Protein AF-A0A1I5J1E6-F1 (afdb_monomer_lite)

Radius of gyration: 11.16 Å; chains: 1; bounding box: 27×21×27 Å

Foldseek 3Di:
DDPVVLLVVLLVCAPPPDDDPVVVVVNVVSVVVLVVVVAAEVVQDPPPDGHSHARWDQDPVRSYIDGD

Sequence (68 aa):
MQIQELVTTFNSQVQNRGWSSMRAYHDQALIDEFQRRGINVSVVSDGKTISFAHPVRYDLLENKLVIR

pLDDT: mean 93.34, std 3.98, range [70.38, 97.0]

Secondary structure (DSSP, 8-state):
--HHHHHHHHHHHTT-----HHHHHHHHHHHHHHHHTT-B-TTTB-SS-B--SS-EEEETTTTEEEE-

Structure (mmCIF, N/CA/C/O backbone):
data_AF-A0A1I5J1E6-F1
#
_entry.id   AF-A0A1I5J1E6-F1
#
loop_
_atom_site.group_PDB
_atom_site.id
_atom_site.type_symbol
_atom_site.label_atom_id
_atom_site.label_alt_id
_atom_site.label_comp_id
_atom_site.label_asym_id
_atom_site.label_entity_id
_atom_site.label_seq_id
_atom_site.pdbx_PDB_ins_code
_atom_site.Cartn_x
_atom_site.Cartn_y
_atom_site.Cartn_z
_atom_site.occupancy
_atom_site.B_iso_or_equiv
_atom_site.auth_seq_id
_atom_site.auth_comp_id
_atom_site.auth_asym_id
_atom_site.auth_atom_id
_atom_site.pdbx_PDB_model_num
ATOM 1 N N . MET A 1 1 ? -5.129 12.097 1.533 1.00 70.38 1 MET A N 1
ATOM 2 C CA . MET A 1 1 ? -5.565 10.919 0.757 1.00 70.38 1 MET A CA 1
ATOM 3 C C . MET A 1 1 ? -6.434 10.018 1.630 1.00 70.38 1 MET A C 1
ATOM 5 O O . MET A 1 1 ? -6.083 9.790 2.786 1.00 70.38 1 MET A O 1
ATOM 9 N N . GLN A 1 2 ? -7.575 9.534 1.156 1.00 90.69 2 GLN A N 1
ATOM 10 C CA . GLN A 1 2 ? -8.387 8.541 1.878 1.00 90.69 2 GLN A CA 1
ATOM 11 C C . GLN A 1 2 ? -7.763 7.133 1.765 1.00 90.69 2 GLN A C 1
ATOM 13 O O . GLN A 1 2 ? -6.919 6.900 0.905 1.00 90.69 2 GLN A O 1
ATOM 18 N N . ILE A 1 3 ? -8.136 6.181 2.634 1.00 92.50 3 ILE A N 1
ATOM 19 C CA . ILE A 1 3 ? -7.557 4.815 2.596 1.00 92.50 3 ILE A CA 1
ATOM 20 C C . ILE A 1 3 ? -7.868 4.121 1.262 1.00 92.50 3 ILE A C 1
ATOM 22 O O . ILE A 1 3 ? -7.011 3.457 0.688 1.00 92.50 3 ILE A O 1
ATOM 26 N N . GLN A 1 4 ? -9.073 4.321 0.728 1.00 93.25 4 GLN A N 1
ATOM 27 C CA . GLN A 1 4 ? -9.477 3.749 -0.555 1.00 93.25 4 GLN A CA 1
ATOM 28 C C . GLN A 1 4 ? -8.657 4.309 -1.729 1.00 93.25 4 GLN A C 1
ATOM 30 O O . GLN A 1 4 ? -8.281 3.563 -2.633 1.00 93.25 4 GLN A O 1
ATOM 35 N N . GLU A 1 5 ? -8.327 5.601 -1.696 1.00 95.12 5 GLU A N 1
ATOM 36 C CA . GLU A 1 5 ? -7.423 6.222 -2.670 1.00 95.12 5 GLU A CA 1
ATOM 37 C C . GLU A 1 5 ? -6.009 5.635 -2.554 1.00 95.12 5 GLU A C 1
ATOM 39 O O . GLU A 1 5 ? -5.422 5.275 -3.566 1.00 95.12 5 GLU A O 1
ATOM 44 N N . LEU A 1 6 ? -5.495 5.437 -1.333 1.00 95.06 6 LEU A N 1
ATOM 45 C CA . LEU A 1 6 ? -4.181 4.826 -1.084 1.00 95.06 6 LEU A CA 1
ATOM 46 C C . LEU A 1 6 ? -4.086 3.402 -1.654 1.00 95.06 6 LEU A C 1
ATOM 48 O O . LEU A 1 6 ? -3.119 3.069 -2.338 1.00 95.06 6 LEU A O 1
ATOM 52 N N . VAL A 1 7 ? -5.125 2.588 -1.450 1.00 96.06 7 VAL A N 1
ATOM 53 C CA . VAL A 1 7 ? -5.233 1.246 -2.047 1.00 96.06 7 VAL A CA 1
ATOM 54 C C . VAL A 1 7 ? -5.315 1.314 -3.572 1.00 96.06 7 VAL A C 1
ATOM 56 O O . VAL A 1 7 ? -4.691 0.508 -4.259 1.00 96.06 7 VAL A O 1
ATOM 59 N N . THR A 1 8 ? -6.057 2.277 -4.119 1.00 96.56 8 THR A N 1
ATOM 60 C CA . THR A 1 8 ? -6.182 2.457 -5.573 1.00 96.56 8 THR A CA 1
ATOM 61 C C . THR A 1 8 ? -4.836 2.828 -6.195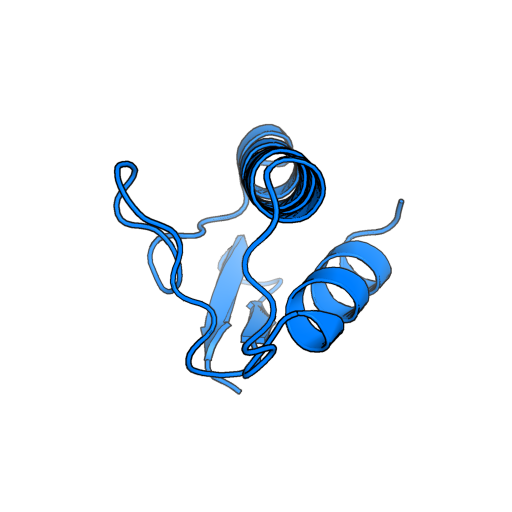 1.00 96.56 8 THR A C 1
ATOM 63 O O . THR A 1 8 ? -4.423 2.218 -7.183 1.00 96.56 8 THR A O 1
ATOM 66 N N . THR A 1 9 ? -4.107 3.757 -5.575 1.00 95.62 9 THR A N 1
ATOM 67 C CA . THR A 1 9 ? -2.761 4.155 -5.995 1.00 95.62 9 THR A CA 1
ATOM 68 C C . THR A 1 9 ? -1.780 2.991 -5.897 1.00 95.62 9 THR A C 1
ATOM 70 O O . THR A 1 9 ? -1.060 2.735 -6.860 1.00 95.62 9 THR A O 1
ATOM 73 N N . PHE A 1 10 ? -1.787 2.223 -4.804 1.00 95.50 10 PHE A N 1
ATOM 74 C CA . PHE A 1 10 ? -0.966 1.014 -4.688 1.00 95.50 10 PHE A CA 1
ATOM 75 C C . PHE A 1 10 ? -1.266 0.012 -5.814 1.00 95.50 10 PHE A C 1
ATOM 77 O O . PHE A 1 10 ? -0.357 -0.459 -6.495 1.00 95.50 10 PHE A O 1
ATOM 84 N N . ASN A 1 11 ? -2.547 -0.260 -6.075 1.00 96.62 11 ASN A N 1
ATOM 85 C CA . ASN A 1 11 ? -2.967 -1.202 -7.111 1.00 96.62 11 ASN A CA 1
ATOM 86 C C . ASN A 1 11 ? -2.586 -0.746 -8.528 1.00 96.62 11 ASN A C 1
ATOM 88 O O . ASN A 1 11 ? -2.383 -1.592 -9.392 1.00 96.62 11 ASN A O 1
ATOM 92 N N . SER A 1 12 ? -2.424 0.558 -8.770 1.00 94.81 12 SER A N 1
ATOM 93 C CA . SER A 1 12 ? -1.895 1.069 -10.045 1.00 94.81 12 SER A CA 1
ATOM 94 C C . SER A 1 12 ? -0.416 0.730 -10.280 1.00 94.81 12 SER A C 1
ATOM 96 O O . SER A 1 12 ? 0.040 0.733 -11.422 1.00 94.81 12 SER A O 1
ATOM 98 N N . GLN A 1 13 ? 0.338 0.425 -9.216 1.00 93.69 13 GLN A N 1
ATOM 99 C CA . GLN A 1 13 ? 1.748 0.030 -9.298 1.00 93.69 13 GLN A CA 1
ATOM 100 C C . GLN A 1 13 ? 1.942 -1.482 -9.452 1.00 93.69 13 GLN A C 1
ATOM 102 O O . GLN A 1 13 ? 3.057 -1.926 -9.748 1.00 93.69 13 GLN A O 1
ATOM 107 N N . VAL A 1 14 ? 0.879 -2.271 -9.272 1.00 94.31 14 VAL A N 1
ATOM 108 C CA . VAL A 1 14 ? 0.897 -3.730 -9.417 1.00 94.31 14 VAL A CA 1
ATOM 109 C C . VAL A 1 14 ? 1.277 -4.111 -10.843 1.00 94.31 14 VAL A C 1
ATOM 111 O O . VAL A 1 14 ? 0.772 -3.542 -11.805 1.00 94.31 14 VAL A O 1
ATOM 114 N N . GLN A 1 15 ? 2.204 -5.065 -10.974 1.00 90.25 15 GLN A N 1
ATOM 115 C CA . GLN A 1 15 ? 2.766 -5.523 -12.255 1.00 90.25 15 GLN A CA 1
ATOM 116 C C . GLN A 1 15 ? 3.441 -4.441 -13.120 1.00 90.25 15 GLN A C 1
ATOM 118 O O . GLN A 1 15 ? 3.834 -4.719 -14.257 1.00 90.25 15 GLN A O 1
ATOM 123 N N . ASN A 1 16 ? 3.652 -3.233 -12.594 1.00 91.00 16 ASN A N 1
ATOM 124 C CA . ASN A 1 16 ? 4.451 -2.226 -13.272 1.00 91.00 16 ASN A CA 1
ATOM 125 C C . ASN A 1 16 ? 5.919 -2.690 -13.330 1.00 91.00 16 ASN A C 1
ATOM 127 O O . ASN A 1 16 ? 6.552 -2.915 -12.300 1.00 91.00 16 ASN A O 1
ATOM 131 N N . ARG A 1 17 ? 6.456 -2.848 -14.546 1.00 86.31 17 ARG A N 1
ATOM 132 C CA . ARG A 1 17 ? 7.828 -3.328 -14.800 1.00 86.31 17 ARG A CA 1
ATOM 133 C C . ARG A 1 17 ? 8.861 -2.201 -14.909 1.00 86.31 17 ARG A C 1
ATOM 135 O O . ARG A 1 17 ? 10.029 -2.479 -15.157 1.00 86.31 17 ARG A O 1
ATOM 142 N N . GLY A 1 18 ? 8.445 -0.941 -14.774 1.00 87.00 18 GLY A N 1
ATOM 143 C CA . GLY A 1 18 ? 9.350 0.202 -14.844 1.00 87.00 18 GLY A CA 1
ATOM 144 C C . GLY A 1 18 ? 10.250 0.291 -13.613 1.00 87.00 18 GLY A C 1
ATOM 145 O O . GLY A 1 18 ? 9.761 0.284 -12.486 1.00 87.00 18 GLY A O 1
ATOM 146 N N . TRP A 1 19 ? 11.561 0.416 -13.819 1.00 83.31 19 TRP A N 1
ATOM 147 C CA . TRP A 1 19 ? 12.535 0.601 -12.742 1.00 83.31 19 TRP A CA 1
ATOM 148 C C . TRP A 1 19 ? 13.091 2.023 -12.780 1.00 83.31 19 TRP A C 1
ATOM 150 O O . TRP A 1 19 ? 13.883 2.372 -13.651 1.00 83.31 19 TRP A O 1
ATOM 160 N N . SER A 1 20 ? 12.653 2.858 -11.838 1.00 93.19 20 SER A N 1
ATOM 161 C CA . SER A 1 20 ? 13.174 4.211 -11.641 1.00 93.19 20 SER A CA 1
ATOM 162 C C . SER A 1 20 ? 13.295 4.525 -10.152 1.00 93.19 20 SER A C 1
ATOM 164 O O . SER A 1 20 ? 12.536 4.009 -9.329 1.00 93.19 20 SER A O 1
ATOM 166 N N . SER A 1 21 ? 14.238 5.398 -9.795 1.00 91.25 21 SER A N 1
ATOM 167 C CA . SER A 1 21 ? 14.404 5.869 -8.415 1.00 91.25 21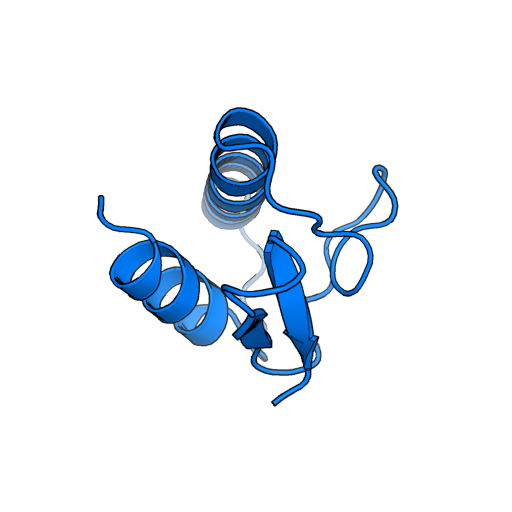 SER A CA 1
ATOM 168 C C . SER A 1 21 ? 13.146 6.575 -7.907 1.00 91.25 21 SER A C 1
ATOM 170 O O . SER A 1 21 ? 12.716 6.333 -6.785 1.00 91.25 21 SER A O 1
ATOM 172 N N . MET A 1 22 ? 12.506 7.385 -8.756 1.00 92.50 22 MET A N 1
ATOM 173 C CA . MET A 1 22 ? 11.247 8.062 -8.435 1.00 92.50 22 MET A CA 1
ATOM 174 C C . MET A 1 22 ? 10.146 7.070 -8.048 1.00 92.50 22 MET A C 1
ATOM 176 O O . MET A 1 22 ? 9.413 7.323 -7.095 1.00 92.50 22 MET A O 1
ATOM 180 N N . ARG A 1 23 ? 10.069 5.921 -8.735 1.00 90.69 23 ARG A N 1
ATOM 181 C CA . ARG A 1 23 ? 9.138 4.848 -8.376 1.00 90.69 23 ARG A CA 1
ATOM 182 C C . ARG A 1 23 ? 9.477 4.253 -7.012 1.00 90.69 23 ARG A C 1
ATOM 184 O O . ARG A 1 23 ? 8.584 4.130 -6.191 1.00 90.69 23 ARG A O 1
ATOM 191 N N . ALA A 1 24 ? 10.746 3.951 -6.742 1.00 91.12 24 ALA A N 1
ATOM 192 C CA . ALA A 1 24 ? 11.152 3.404 -5.446 1.00 91.12 24 ALA A CA 1
ATOM 193 C C . ALA A 1 24 ? 10.790 4.338 -4.273 1.00 91.12 24 ALA A C 1
ATOM 195 O O . ALA A 1 24 ? 10.226 3.884 -3.280 1.00 91.12 24 ALA A O 1
ATOM 196 N N . TYR A 1 25 ? 11.046 5.645 -4.407 1.00 94.56 25 TYR A N 1
ATOM 197 C CA . TYR A 1 25 ? 10.648 6.634 -3.397 1.00 94.56 25 TYR A CA 1
ATOM 198 C C . TYR A 1 25 ? 9.128 6.725 -3.233 1.00 94.56 25 TYR A C 1
ATOM 200 O O . TYR A 1 25 ? 8.633 6.799 -2.110 1.00 94.56 25 TYR A O 1
ATOM 208 N N . HIS A 1 26 ? 8.388 6.712 -4.342 1.00 93.88 26 HIS A N 1
ATOM 209 C CA . HIS A 1 26 ? 6.929 6.748 -4.323 1.00 93.88 26 HIS A CA 1
ATOM 210 C C . HIS A 1 26 ? 6.331 5.500 -3.653 1.00 93.88 26 HIS A C 1
ATOM 212 O O . HIS A 1 26 ? 5.463 5.616 -2.792 1.00 93.88 26 HIS A O 1
ATOM 218 N N . ASP A 1 27 ? 6.825 4.312 -4.000 1.00 92.88 27 ASP A N 1
ATOM 219 C CA . ASP A 1 27 ? 6.368 3.038 -3.444 1.00 92.88 27 ASP A CA 1
ATOM 220 C C . ASP A 1 27 ? 6.645 2.950 -1.938 1.00 92.88 27 ASP A C 1
ATOM 222 O O . ASP A 1 27 ? 5.775 2.526 -1.176 1.00 92.88 27 ASP A O 1
ATOM 226 N N . GLN A 1 28 ? 7.822 3.409 -1.497 1.00 94.38 28 GLN A N 1
ATOM 227 C CA . GLN A 1 28 ? 8.146 3.494 -0.074 1.00 94.38 28 GLN A CA 1
ATOM 228 C C . GLN A 1 28 ? 7.193 4.446 0.655 1.00 94.38 28 GLN A C 1
ATOM 230 O O . GLN A 1 28 ? 6.645 4.079 1.689 1.00 94.38 28 GLN A O 1
ATOM 235 N N . ALA A 1 29 ? 6.919 5.624 0.086 1.00 95.12 29 ALA A N 1
ATOM 236 C CA . ALA A 1 29 ? 5.994 6.585 0.682 1.00 95.12 29 ALA A CA 1
ATOM 237 C C . ALA A 1 29 ? 4.569 6.018 0.835 1.00 95.12 29 ALA A C 1
ATOM 239 O O . ALA A 1 29 ? 3.910 6.293 1.839 1.00 95.12 29 ALA A O 1
ATOM 240 N N . LEU A 1 30 ? 4.099 5.191 -0.111 1.00 95.12 30 LEU A N 1
ATOM 241 C CA .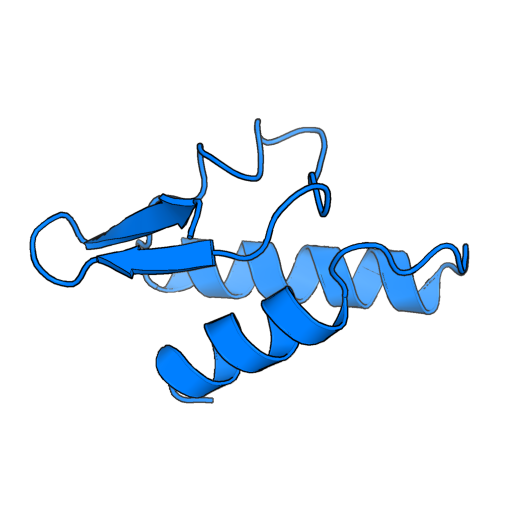 LEU A 1 30 ? 2.812 4.495 0.017 1.00 95.12 30 LEU A CA 1
ATOM 242 C C . LEU A 1 30 ? 2.800 3.548 1.224 1.00 95.12 30 LEU A C 1
ATOM 244 O O . LEU A 1 30 ? 1.839 3.552 1.996 1.00 95.12 30 LEU A O 1
ATOM 248 N N . ILE A 1 31 ? 3.855 2.747 1.396 1.00 95.88 31 ILE A N 1
ATOM 249 C CA . ILE A 1 31 ? 3.982 1.817 2.526 1.00 95.88 31 ILE A CA 1
ATOM 250 C C . ILE A 1 31 ? 4.089 2.566 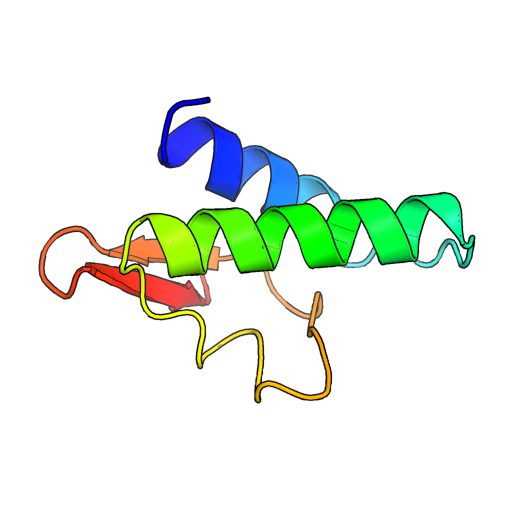3.852 1.00 95.88 31 ILE A C 1
ATOM 252 O O . ILE A 1 31 ? 3.372 2.229 4.797 1.00 95.88 31 ILE A O 1
ATOM 256 N N . ASP A 1 32 ? 4.902 3.617 3.905 1.00 95.25 32 ASP A N 1
ATOM 257 C CA . ASP A 1 32 ? 5.048 4.465 5.085 1.00 95.25 32 ASP A CA 1
ATOM 258 C C . ASP A 1 32 ? 3.704 5.097 5.472 1.00 95.25 32 ASP A C 1
ATOM 260 O O . ASP A 1 32 ? 3.374 5.204 6.654 1.00 95.25 32 ASP A O 1
ATOM 264 N N . GLU A 1 33 ? 2.883 5.485 4.493 1.00 95.62 33 GLU A N 1
ATOM 265 C CA . GLU A 1 33 ? 1.569 6.061 4.757 1.00 95.62 33 GLU A CA 1
ATOM 266 C C . GLU A 1 33 ? 0.547 5.025 5.250 1.00 95.62 33 GLU A C 1
ATOM 268 O O . GLU A 1 33 ? -0.246 5.343 6.142 1.00 95.62 33 GLU A O 1
ATOM 273 N N . PHE A 1 34 ? 0.585 3.781 4.757 1.00 95.44 34 PHE A N 1
ATOM 274 C CA . PHE A 1 34 ? -0.199 2.687 5.345 1.00 95.44 34 PHE A CA 1
ATOM 275 C C . PHE A 1 34 ? 0.210 2.438 6.805 1.00 95.44 34 PHE A C 1
ATOM 277 O O . PHE A 1 34 ? -0.647 2.399 7.691 1.00 95.44 34 PHE A O 1
ATOM 284 N N . GLN A 1 35 ? 1.513 2.338 7.074 1.00 95.00 35 GLN A N 1
ATOM 285 C CA . GLN A 1 35 ? 2.045 2.087 8.415 1.00 95.00 35 GLN A CA 1
ATOM 286 C C . GLN A 1 35 ? 1.763 3.242 9.382 1.00 95.00 35 GLN A C 1
ATOM 288 O O . GLN A 1 35 ? 1.347 3.005 10.515 1.00 95.00 35 GLN A O 1
ATOM 293 N N . ARG A 1 36 ? 1.898 4.499 8.935 1.00 95.19 36 ARG A N 1
ATOM 294 C CA . ARG A 1 36 ? 1.556 5.698 9.724 1.00 95.19 36 ARG A CA 1
ATOM 295 C C . ARG A 1 36 ? 0.093 5.692 10.171 1.00 95.19 36 ARG A C 1
ATOM 297 O O . ARG A 1 36 ? -0.225 6.231 11.226 1.00 95.19 36 ARG A O 1
ATOM 304 N N . ARG A 1 37 ? -0.797 5.083 9.383 1.00 94.44 37 ARG A N 1
ATOM 305 C CA . ARG A 1 37 ? -2.225 4.912 9.707 1.00 94.44 37 ARG A CA 1
ATOM 306 C C . ARG A 1 37 ? -2.511 3.660 10.545 1.00 94.44 37 ARG A C 1
ATOM 308 O O . ARG A 1 37 ? -3.672 3.369 10.813 1.00 94.44 37 ARG A O 1
ATOM 315 N N . GLY A 1 38 ? -1.481 2.915 10.942 1.00 94.81 38 GLY A N 1
ATOM 316 C CA . GLY A 1 38 ? -1.601 1.677 11.710 1.00 94.81 38 GLY A CA 1
ATOM 317 C C . GLY A 1 38 ? -2.133 0.492 10.903 1.00 94.81 38 GLY A C 1
ATOM 318 O O . GLY A 1 38 ? -2.568 -0.487 11.502 1.00 94.81 38 GLY A O 1
ATOM 319 N N . ILE A 1 39 ? -2.136 0.572 9.568 1.00 95.94 39 ILE A N 1
ATOM 320 C CA . ILE A 1 39 ? -2.632 -0.498 8.698 1.00 95.94 39 ILE A CA 1
ATOM 321 C C . ILE A 1 39 ? -1.561 -1.582 8.596 1.00 95.94 39 ILE A C 1
ATOM 323 O O . ILE A 1 39 ? -0.400 -1.302 8.292 1.00 95.94 39 ILE A O 1
ATOM 327 N N . ASN A 1 40 ? -1.954 -2.836 8.803 1.00 95.62 40 ASN A N 1
ATOM 328 C CA . ASN A 1 40 ? -1.044 -3.962 8.646 1.00 95.62 40 ASN A CA 1
ATOM 329 C C . ASN A 1 40 ? -0.758 -4.233 7.155 1.00 95.62 40 ASN A C 1
ATOM 331 O O . ASN A 1 40 ? -1.662 -4.569 6.387 1.00 95.62 40 ASN A O 1
ATOM 335 N N . VAL A 1 41 ? 0.511 -4.089 6.759 1.00 96.44 41 VAL A N 1
ATOM 336 C CA . VAL A 1 41 ? 1.006 -4.251 5.378 1.00 96.44 41 VAL A CA 1
ATOM 337 C C . VAL A 1 41 ? 1.783 -5.549 5.150 1.00 96.44 41 VAL A C 1
ATOM 339 O O . VAL A 1 41 ? 2.392 -5.710 4.095 1.00 96.44 41 VAL A O 1
ATOM 342 N N . SER A 1 42 ? 1.775 -6.482 6.106 1.00 95.44 42 SER A N 1
ATOM 343 C CA . SER A 1 42 ? 2.606 -7.698 6.072 1.00 95.44 42 SER A CA 1
ATOM 344 C C . SER A 1 42 ? 2.419 -8.554 4.817 1.00 95.44 42 SER A C 1
ATOM 346 O O . SER A 1 42 ? 3.321 -9.283 4.417 1.00 95.44 42 SER A O 1
ATOM 348 N N . VAL A 1 43 ? 1.258 -8.448 4.166 1.00 95.62 43 VAL A N 1
ATOM 349 C CA . VAL A 1 43 ? 0.949 -9.184 2.936 1.00 95.62 43 VAL A CA 1
ATOM 350 C C . VAL A 1 43 ? 1.712 -8.666 1.708 1.00 95.62 43 VAL A C 1
ATOM 352 O O . VAL A 1 43 ? 1.868 -9.396 0.733 1.00 95.62 43 VAL A O 1
ATOM 355 N N . VAL A 1 44 ? 2.186 -7.415 1.744 1.00 94.94 44 VAL A N 1
ATOM 356 C CA . VAL A 1 44 ? 2.928 -6.770 0.646 1.00 94.94 44 VAL A CA 1
ATOM 357 C C . VAL A 1 44 ? 4.321 -6.304 1.047 1.00 94.94 44 VAL A C 1
ATOM 359 O O . VAL A 1 44 ? 5.117 -6.014 0.165 1.00 94.94 44 VAL A O 1
ATOM 362 N N . SER A 1 45 ? 4.650 -6.215 2.335 1.00 94.19 45 SER A N 1
ATOM 363 C CA . SER A 1 45 ? 5.983 -5.810 2.781 1.00 94.19 45 SER A CA 1
ATOM 364 C C . SER A 1 45 ? 6.435 -6.588 4.008 1.00 94.19 45 SER A C 1
ATOM 366 O O . SER A 1 45 ? 5.691 -6.742 4.974 1.00 94.19 45 SER A O 1
ATOM 368 N N . ASP A 1 46 ? 7.692 -7.020 3.978 1.00 91.19 46 ASP A N 1
ATOM 369 C CA . ASP A 1 46 ? 8.399 -7.659 5.092 1.00 91.19 46 ASP A CA 1
ATOM 370 C C . ASP A 1 46 ? 9.285 -6.668 5.876 1.00 91.19 46 ASP A C 1
ATOM 372 O O . ASP A 1 46 ? 10.089 -7.069 6.718 1.00 91.19 46 ASP A O 1
ATOM 376 N N . GLY A 1 47 ? 9.170 -5.365 5.585 1.00 86.44 47 GLY A N 1
ATOM 377 C CA . GLY A 1 47 ? 10.001 -4.308 6.166 1.00 86.44 47 GLY A CA 1
ATOM 378 C C . GLY A 1 47 ? 11.367 -4.120 5.495 1.00 86.44 47 GLY A C 1
ATOM 379 O O . GLY A 1 47 ? 12.083 -3.186 5.845 1.00 86.44 47 GLY A O 1
ATOM 380 N N . LYS A 1 48 ? 11.735 -4.964 4.524 1.00 88.44 48 LYS A N 1
ATOM 381 C CA . LYS A 1 48 ? 12.945 -4.803 3.696 1.00 88.44 48 LYS A CA 1
ATOM 382 C C . LYS A 1 48 ? 12.610 -4.597 2.227 1.00 88.44 48 LYS A C 1
ATOM 384 O O . LYS A 1 48 ? 13.321 -3.893 1.519 1.00 88.44 48 LYS A O 1
ATOM 389 N N . THR A 1 49 ? 11.547 -5.240 1.770 1.00 91.12 49 THR A N 1
ATOM 390 C CA . THR A 1 49 ? 11.100 -5.246 0.385 1.00 91.12 49 THR A CA 1
ATOM 391 C C . THR A 1 49 ? 9.604 -4.964 0.305 1.00 91.12 49 THR A C 1
ATOM 393 O O . THR A 1 49 ? 8.857 -5.134 1.274 1.00 91.12 49 THR A O 1
ATOM 396 N N . ILE A 1 50 ? 9.172 -4.486 -0.861 1.00 93.38 50 ILE A N 1
ATOM 397 C CA . ILE A 1 50 ? 7.769 -4.222 -1.175 1.00 93.38 50 ILE A CA 1
ATOM 398 C C . ILE A 1 50 ? 7.409 -5.067 -2.395 1.00 93.38 50 ILE A C 1
ATOM 400 O O . ILE A 1 50 ? 8.06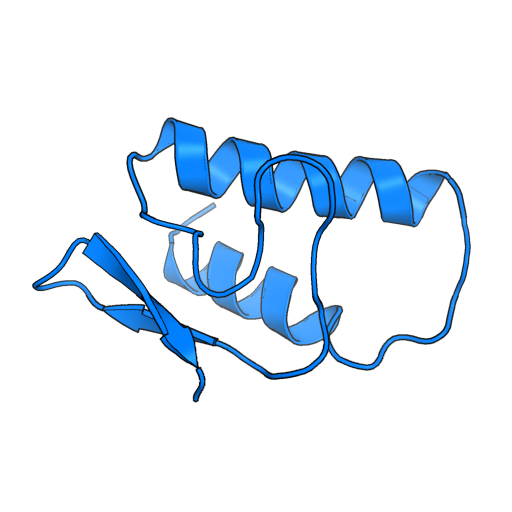8 -4.997 -3.433 1.00 93.38 50 ILE A O 1
ATOM 404 N N . SER A 1 51 ? 6.362 -5.872 -2.267 1.00 93.25 51 SER A N 1
ATOM 405 C CA . SER A 1 51 ? 5.837 -6.746 -3.305 1.00 93.25 51 SER A CA 1
ATOM 406 C C . SER A 1 51 ? 4.612 -6.123 -3.962 1.00 93.25 51 SER A C 1
ATOM 408 O O . SER A 1 51 ? 3.596 -5.866 -3.321 1.00 93.25 51 SER A O 1
ATOM 410 N N . PHE A 1 52 ? 4.700 -5.948 -5.278 1.00 93.19 52 PHE A N 1
ATOM 411 C CA . PHE A 1 52 ? 3.614 -5.489 -6.149 1.00 93.19 52 PHE A CA 1
ATOM 412 C C . PHE A 1 52 ? 3.116 -6.618 -7.068 1.00 93.19 52 PHE A C 1
ATOM 414 O O . PHE A 1 52 ? 2.757 -6.385 -8.225 1.00 93.19 52 PHE A O 1
ATOM 421 N N . ALA A 1 53 ? 3.149 -7.863 -6.579 1.00 93.44 53 ALA A N 1
ATOM 422 C CA . ALA A 1 53 ? 2.777 -9.048 -7.355 1.00 93.44 53 ALA A CA 1
ATOM 423 C C . ALA A 1 53 ? 1.262 -9.162 -7.588 1.00 93.44 53 ALA A C 1
ATOM 425 O O . ALA A 1 53 ? 0.830 -9.577 -8.665 1.00 93.44 53 ALA A O 1
ATOM 426 N N . HIS A 1 54 ? 0.466 -8.769 -6.591 1.00 95.88 54 HIS A N 1
ATOM 427 C CA . HIS A 1 54 ? -0.985 -8.913 -6.606 1.00 95.88 54 HIS A CA 1
ATOM 428 C C . HIS A 1 54 ? -1.678 -7.636 -6.123 1.00 95.88 54 HIS A C 1
ATOM 430 O O . HIS A 1 54 ? -1.142 -6.943 -5.253 1.00 95.88 54 HIS A O 1
ATOM 436 N N . PRO A 1 55 ? -2.870 -7.323 -6.660 1.00 96.62 55 PRO A N 1
ATOM 437 C CA . PRO A 1 55 ? -3.699 -6.260 -6.120 1.00 96.62 55 PRO A CA 1
ATOM 438 C C . PRO A 1 55 ? -4.162 -6.598 -4.704 1.00 96.62 55 PRO A C 1
ATOM 440 O O . PRO A 1 55 ? -4.344 -7.762 -4.345 1.00 96.62 55 PRO A O 1
ATOM 443 N N . VAL A 1 56 ? -4.397 -5.558 -3.913 1.00 97.00 56 VAL A N 1
ATOM 444 C CA . VAL A 1 56 ? -4.870 -5.665 -2.533 1.00 97.00 56 VAL A CA 1
ATOM 445 C C . VAL A 1 56 ? -6.201 -4.952 -2.340 1.00 97.00 56 VAL A C 1
ATOM 447 O O . VAL A 1 56 ? -6.588 -4.062 -3.104 1.00 97.00 56 VAL A O 1
ATOM 450 N N . ARG A 1 57 ? -6.902 -5.334 -1.278 1.00 96.62 57 ARG A N 1
ATOM 451 C CA . ARG A 1 57 ? -8.033 -4.604 -0.703 1.00 96.62 57 ARG A CA 1
ATOM 452 C C . ARG A 1 57 ? -7.738 -4.298 0.764 1.00 96.62 57 ARG A C 1
ATOM 454 O O . ARG A 1 57 ? -6.983 -5.019 1.414 1.00 96.62 57 ARG A O 1
ATOM 461 N N . TYR A 1 58 ? -8.342 -3.229 1.269 1.00 96.50 58 TYR A N 1
ATOM 462 C CA . TYR A 1 58 ? -8.289 -2.896 2.687 1.00 96.50 58 TYR A CA 1
ATOM 463 C C . TYR A 1 58 ? -9.417 -3.609 3.432 1.00 96.50 58 TYR A C 1
ATOM 465 O O . TYR A 1 58 ? -10.582 -3.511 3.044 1.00 96.50 58 TYR A O 1
ATOM 473 N N . ASP A 1 59 ? -9.052 -4.333 4.483 1.00 95.44 59 ASP A N 1
ATOM 474 C CA . ASP A 1 59 ? -9.964 -4.956 5.428 1.00 95.44 59 ASP A CA 1
ATOM 475 C C . ASP A 1 59 ? -10.140 -4.032 6.638 1.00 95.44 59 ASP A C 1
ATOM 477 O O . ASP A 1 59 ? -9.208 -3.816 7.416 1.00 95.44 59 ASP A O 1
ATOM 481 N N . LEU A 1 60 ? -11.346 -3.474 6.771 1.00 91.81 60 LEU A N 1
ATOM 482 C CA . LEU A 1 60 ? -11.715 -2.555 7.849 1.00 91.81 60 LEU A CA 1
ATOM 483 C C . LEU A 1 60 ? -11.819 -3.248 9.211 1.00 91.81 60 LEU A C 1
ATOM 485 O O . LEU A 1 60 ? -11.606 -2.594 10.227 1.00 91.81 60 LEU A O 1
ATOM 489 N N . LEU A 1 61 ? -12.165 -4.539 9.247 1.00 92.38 61 LEU A N 1
ATOM 490 C CA . LEU A 1 61 ? -12.394 -5.259 10.502 1.00 92.38 61 LEU A CA 1
ATOM 491 C C . LEU A 1 61 ? -11.070 -5.578 11.192 1.00 92.38 61 LEU A C 1
ATOM 493 O O . LEU A 1 61 ? -10.937 -5.417 12.401 1.00 92.38 61 LEU A O 1
ATOM 497 N N . GLU A 1 62 ? -10.086 -6.000 10.404 1.00 92.94 62 GLU A N 1
ATOM 498 C CA . GLU A 1 62 ? -8.761 -6.378 10.896 1.00 92.94 62 GLU A CA 1
ATOM 499 C C . GLU A 1 62 ? -7.698 -5.285 10.699 1.00 92.94 62 GLU A C 1
ATOM 501 O O . GLU A 1 62 ? -6.532 -5.481 11.039 1.00 92.94 62 GLU A O 1
ATOM 506 N N . ASN A 1 63 ? -8.089 -4.133 10.145 1.00 95.00 63 ASN A N 1
ATOM 507 C CA . ASN A 1 63 ? -7.214 -3.005 9.826 1.00 95.00 63 ASN A CA 1
ATOM 508 C C . ASN A 1 63 ? -5.943 -3.429 9.061 1.00 95.00 63 ASN A C 1
ATOM 510 O O . ASN A 1 63 ? -4.817 -3.058 9.409 1.00 95.00 63 ASN A O 1
ATOM 514 N N . LYS A 1 64 ? -6.116 -4.243 8.017 1.00 96.12 64 LYS A N 1
ATOM 515 C CA . LYS A 1 64 ? -5.011 -4.860 7.268 1.00 96.12 64 LYS A CA 1
ATOM 516 C C . LYS A 1 64 ? -5.227 -4.808 5.764 1.00 96.12 64 LYS A C 1
ATOM 518 O O . LYS A 1 64 ? -6.351 -4.693 5.279 1.00 96.12 64 LYS A O 1
ATOM 523 N N . LEU A 1 65 ? -4.140 -4.933 5.016 1.00 96.50 65 LEU A N 1
ATOM 524 C CA . LEU A 1 65 ? -4.201 -5.248 3.596 1.00 96.50 65 LEU A CA 1
ATOM 525 C C . LEU A 1 65 ? -4.363 -6.758 3.414 1.00 96.50 65 LEU A C 1
ATOM 527 O O . LEU A 1 65 ? -3.718 -7.552 4.098 1.00 96.50 65 LEU A O 1
ATOM 531 N N . VAL A 1 66 ? -5.203 -7.153 2.460 1.00 96.75 66 VAL A N 1
ATOM 532 C CA . VAL A 1 66 ? -5.331 -8.545 2.012 1.00 96.75 66 VAL A CA 1
ATOM 533 C C . VAL A 1 66 ? -5.278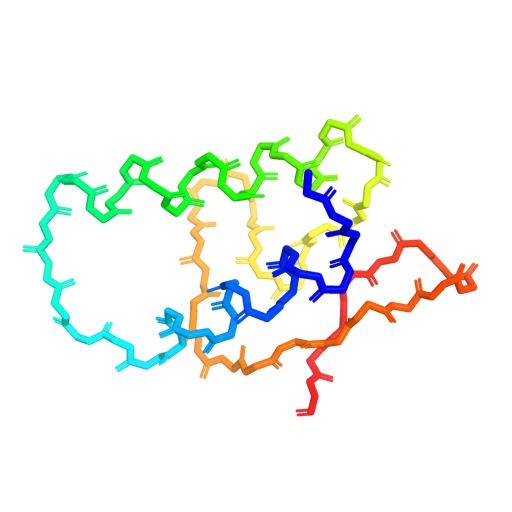 -8.606 0.493 1.00 96.75 66 VAL A C 1
ATOM 535 O O . VAL A 1 66 ? -5.743 -7.686 -0.182 1.00 96.75 66 VAL A O 1
ATOM 538 N N . ILE A 1 67 ? -4.724 -9.692 -0.047 1.00 95.50 67 ILE A N 1
ATOM 539 C CA . ILE A 1 67 ? -4.710 -9.937 -1.494 1.00 95.50 67 ILE A CA 1
ATOM 540 C C . ILE A 1 67 ? -6.156 -10.036 -1.996 1.00 95.50 67 ILE A C 1
ATOM 542 O O . ILE A 1 67 ? -7.022 -10.601 -1.317 1.00 95.50 67 ILE A O 1
ATOM 546 N N . ARG A 1 68 ? -6.410 -9.413 -3.148 1.00 88.94 68 ARG A N 1
ATOM 547 C CA . ARG A 1 68 ? -7.698 -9.435 -3.841 1.00 88.94 68 ARG A CA 1
ATOM 548 C C . ARG A 1 68 ? -7.868 -10.695 -4.681 1.00 88.94 68 ARG A C 1
ATOM 550 O O . ARG A 1 68 ? -6.892 -11.092 -5.350 1.00 88.94 68 ARG A O 1
#